Protein AF-A0AAU0WUG9-F1 (afdb_monomer)

Sequence (71 aa):
MSEWLPRAAVLVCAFGLFAAAAAWRLTHTVRQALVVLLDFLTAAALIRLADRPSWDTVTLTAVAIALRRIL

Mean predicted aligned error: 4.23 Å

Secondary structure (DSSP, 8-state):
--THHHHHHHHHHHHHHHHHHHHHHHH--HHHHHHHHHHHHHHHHHHHHHHS--HHHHHHHHHHHHHHHH-

Structure (mmCIF, N/CA/C/O backbone):
data_AF-A0AAU0WUG9-F1
#
_entry.id   AF-A0AAU0WUG9-F1
#
loop_
_atom_site.group_PDB
_atom_site.id
_atom_site.type_symbol
_atom_site.label_atom_id
_atom_site.label_alt_id
_atom_site.label_comp_id
_atom_site.label_asym_id
_atom_site.label_entity_id
_atom_site.label_seq_id
_atom_site.pdbx_PDB_ins_code
_atom_site.Cartn_x
_atom_site.Cartn_y
_atom_site.Cartn_z
_atom_site.occupancy
_atom_site.B_iso_or_equiv
_atom_site.auth_seq_id
_atom_site.auth_comp_id
_atom_site.auth_asym_id
_atom_site.auth_atom_id
_atom_site.pdbx_PDB_model_num
ATOM 1 N N . MET A 1 1 ? 12.210 7.546 -21.412 1.00 52.00 1 MET A N 1
ATOM 2 C CA . MET A 1 1 ? 11.212 7.075 -20.427 1.00 52.00 1 MET A CA 1
ATOM 3 C C . MET A 1 1 ? 11.017 8.207 -19.434 1.00 52.00 1 MET A C 1
ATOM 5 O O . MET A 1 1 ? 12.002 8.725 -18.930 1.00 52.00 1 MET A O 1
ATOM 9 N N . SER A 1 2 ? 9.797 8.720 -19.321 1.00 63.84 2 SER A N 1
ATOM 10 C CA . SER A 1 2 ? 9.453 9.984 -18.658 1.00 63.84 2 SER A CA 1
ATOM 11 C C . SER A 1 2 ? 9.857 10.021 -17.178 1.00 63.84 2 SER A C 1
ATOM 13 O O . SER A 1 2 ? 9.332 9.228 -16.403 1.00 63.84 2 SER A O 1
ATOM 15 N N . GLU A 1 3 ? 10.666 11.005 -16.758 1.00 74.56 3 GLU A N 1
ATOM 16 C CA . GLU A 1 3 ? 11.041 11.256 -15.343 1.00 74.56 3 GLU A CA 1
ATOM 17 C C . GLU A 1 3 ? 9.848 11.446 -14.379 1.00 74.56 3 GLU A C 1
ATOM 19 O O . GLU A 1 3 ? 10.007 11.560 -13.164 1.00 74.56 3 GLU A O 1
ATOM 24 N N . TRP A 1 4 ? 8.637 11.504 -14.921 1.00 84.06 4 TRP A N 1
ATOM 25 C CA . TRP A 1 4 ? 7.390 11.700 -14.205 1.00 84.06 4 TRP A CA 1
ATOM 26 C C . TRP A 1 4 ? 6.954 10.475 -13.390 1.00 84.06 4 TRP A C 1
ATOM 28 O O . TRP A 1 4 ? 6.389 10.661 -12.316 1.00 84.06 4 TRP A O 1
ATOM 38 N N . LEU A 1 5 ? 7.244 9.243 -13.831 1.00 83.25 5 LEU A N 1
ATOM 39 C CA . LEU A 1 5 ? 6.848 8.023 -13.107 1.00 83.25 5 LEU A CA 1
ATOM 40 C C . LEU A 1 5 ? 7.504 7.880 -11.720 1.00 83.25 5 LEU A C 1
ATOM 42 O O . LEU A 1 5 ? 6.776 7.681 -10.745 1.00 83.25 5 LEU A O 1
ATOM 46 N N . PRO A 1 6 ? 8.837 8.018 -11.567 1.00 83.69 6 PRO A N 1
ATOM 47 C CA . PRO A 1 6 ? 9.458 7.931 -10.247 1.00 83.69 6 PRO A CA 1
ATOM 48 C C . PRO A 1 6 ? 8.993 9.059 -9.315 1.00 83.69 6 PRO A C 1
ATOM 50 O O . PRO A 1 6 ? 8.776 8.823 -8.127 1.00 83.69 6 PRO A O 1
ATOM 53 N N . ARG A 1 7 ? 8.759 10.268 -9.846 1.00 88.81 7 ARG A N 1
ATOM 54 C CA . ARG A 1 7 ? 8.194 11.388 -9.070 1.00 88.81 7 ARG A CA 1
ATOM 55 C C . ARG A 1 7 ? 6.759 11.100 -8.628 1.00 88.81 7 ARG A C 1
ATOM 57 O O . ARG A 1 7 ? 6.426 11.342 -7.471 1.00 88.81 7 ARG A O 1
ATOM 64 N N . ALA A 1 8 ? 5.932 10.538 -9.509 1.00 86.88 8 ALA A N 1
ATOM 65 C CA . ALA A 1 8 ? 4.569 10.132 -9.182 1.00 86.88 8 ALA A CA 1
ATOM 66 C C . ALA A 1 8 ? 4.551 9.068 -8.076 1.00 86.88 8 ALA A C 1
ATOM 68 O O . ALA A 1 8 ? 3.795 9.211 -7.121 1.00 86.88 8 ALA A O 1
ATOM 69 N N . ALA A 1 9 ? 5.427 8.060 -8.140 1.00 86.56 9 ALA A N 1
ATOM 70 C CA . ALA A 1 9 ? 5.531 7.042 -7.095 1.00 86.56 9 ALA A CA 1
ATOM 71 C C . ALA A 1 9 ? 5.870 7.650 -5.719 1.00 86.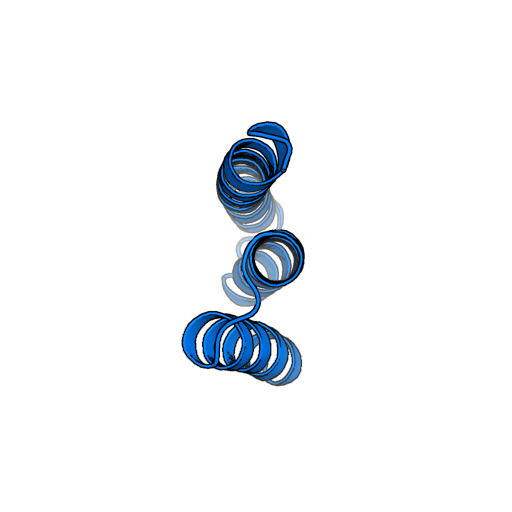56 9 ALA A C 1
ATOM 73 O O . ALA A 1 9 ? 5.252 7.294 -4.717 1.00 86.56 9 ALA A O 1
ATOM 74 N N . VAL A 1 10 ? 6.802 8.610 -5.664 1.00 89.44 10 VAL A N 1
ATOM 75 C CA . VAL A 1 10 ? 7.149 9.315 -4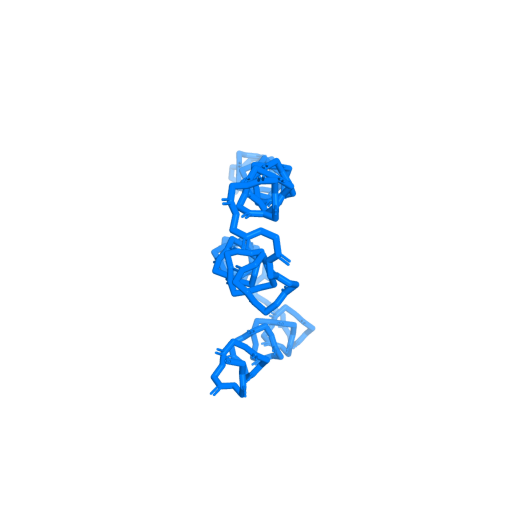.416 1.00 89.44 10 VAL A CA 1
ATOM 76 C C . VAL A 1 10 ? 5.979 10.150 -3.896 1.00 89.44 10 VAL A C 1
ATOM 78 O O . VAL A 1 10 ? 5.689 10.107 -2.700 1.00 89.44 10 VAL A O 1
ATOM 81 N N . LEU A 1 11 ? 5.277 10.872 -4.774 1.00 91.69 11 LEU A N 1
ATOM 82 C CA . LEU A 1 11 ? 4.097 11.651 -4.392 1.00 91.69 11 LEU A CA 1
ATOM 83 C C . LEU A 1 11 ? 2.994 10.751 -3.829 1.00 91.69 11 LEU A C 1
ATOM 85 O O . LEU A 1 11 ? 2.433 11.066 -2.785 1.00 91.69 11 LEU A O 1
ATOM 89 N N . VAL A 1 12 ? 2.723 9.610 -4.467 1.00 92.19 12 VAL A N 1
ATOM 90 C CA . VAL A 1 12 ? 1.735 8.630 -3.989 1.00 92.19 12 VAL A CA 1
ATOM 91 C C . VAL A 1 12 ? 2.123 8.086 -2.611 1.00 92.19 12 VAL A C 1
ATOM 93 O O . VAL A 1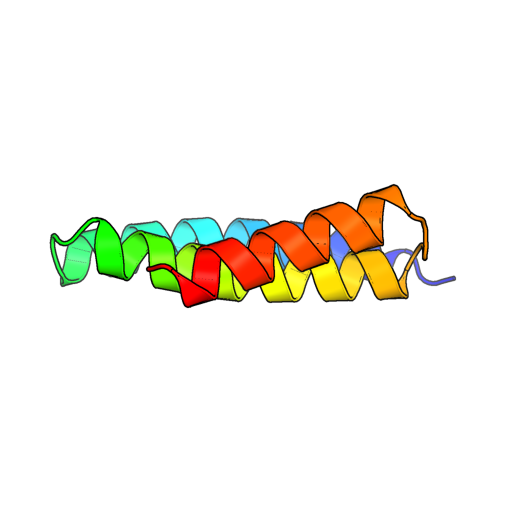 12 ? 1.265 8.015 -1.735 1.00 92.19 12 VAL A O 1
ATOM 96 N N . CYS A 1 13 ? 3.404 7.791 -2.362 1.00 91.56 13 CYS A N 1
ATOM 97 C CA . CYS A 1 13 ? 3.874 7.418 -1.022 1.00 91.56 13 CYS A CA 1
ATOM 98 C C . CYS A 1 13 ? 3.645 8.531 0.011 1.00 91.56 13 CYS A C 1
ATOM 100 O O . CYS A 1 13 ? 3.172 8.256 1.114 1.00 91.56 13 CYS A O 1
ATOM 102 N N . ALA A 1 14 ? 3.955 9.784 -0.336 1.00 92.00 14 ALA A N 1
ATOM 103 C CA . ALA A 1 14 ? 3.749 10.919 0.560 1.00 92.00 14 ALA A CA 1
ATOM 104 C C . ALA A 1 14 ? 2.260 11.097 0.896 1.00 92.00 14 ALA A C 1
ATOM 106 O O . ALA A 1 14 ? 1.901 11.174 2.071 1.00 92.00 14 ALA A O 1
ATOM 107 N N . PHE A 1 15 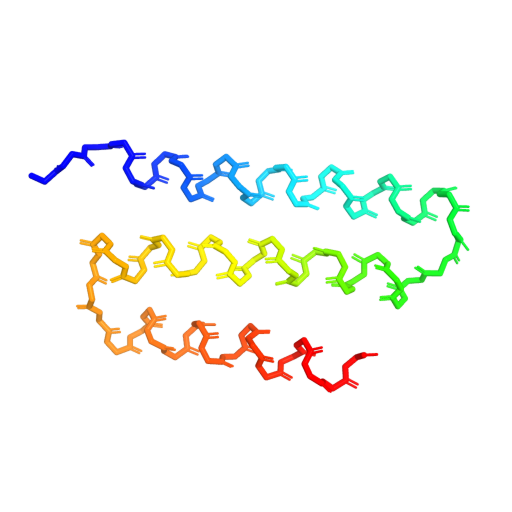? 1.383 11.080 -0.114 1.00 93.00 15 PHE A N 1
ATOM 108 C CA . PHE A 1 15 ? -0.067 11.139 0.084 1.00 93.00 15 PHE A CA 1
ATOM 109 C C . PHE A 1 15 ? -0.590 9.965 0.910 1.00 93.00 15 PHE A C 1
ATOM 111 O O . PHE A 1 15 ? -1.435 10.179 1.775 1.00 93.00 15 PHE A O 1
ATOM 118 N N . GLY A 1 16 ? -0.052 8.760 0.717 1.00 92.38 16 GLY A N 1
ATOM 119 C CA . GLY A 1 16 ? -0.385 7.598 1.536 1.00 92.38 16 GLY A CA 1
ATOM 120 C C . GLY A 1 16 ? -0.066 7.797 3.013 1.00 92.38 16 GLY A C 1
ATOM 121 O O . GLY A 1 16 ? -0.880 7.452 3.866 1.00 92.38 16 GLY A O 1
ATOM 122 N N . LEU A 1 17 ? 1.070 8.426 3.326 1.00 92.75 17 LEU A N 1
ATOM 123 C CA . LEU A 1 17 ? 1.446 8.749 4.702 1.00 92.75 17 LEU A CA 1
ATOM 124 C C . LEU A 1 17 ? 0.476 9.760 5.334 1.00 92.75 17 LEU A C 1
ATOM 126 O O . LEU A 1 17 ? 0.017 9.561 6.460 1.00 92.75 17 LEU A O 1
ATOM 130 N N . PHE A 1 18 ? 0.115 10.813 4.593 1.00 95.44 18 PHE A N 1
ATOM 131 C CA . PHE A 1 18 ? -0.873 11.799 5.042 1.00 95.44 18 PHE A CA 1
ATOM 132 C C . PHE A 1 18 ? -2.262 11.179 5.228 1.00 95.44 18 PHE A C 1
ATOM 134 O O . PHE A 1 18 ? -2.911 11.420 6.246 1.00 95.44 18 PHE A O 1
ATOM 141 N N . ALA A 1 19 ? -2.706 10.351 4.281 1.00 92.44 19 ALA A N 1
ATOM 142 C CA . ALA A 1 19 ? -3.993 9.670 4.338 1.00 92.44 19 ALA A CA 1
ATOM 143 C C . ALA A 1 19 ? -4.058 8.678 5.506 1.00 92.44 19 ALA A C 1
ATOM 145 O O . ALA A 1 19 ? -5.060 8.637 6.215 1.00 92.44 19 ALA A O 1
ATOM 146 N N . ALA A 1 20 ? -2.983 7.931 5.766 1.00 90.38 20 ALA A N 1
ATOM 147 C CA . ALA A 1 20 ? -2.892 7.020 6.902 1.00 90.38 20 ALA A CA 1
ATOM 148 C C . ALA A 1 20 ? -2.917 7.768 8.243 1.00 90.38 20 ALA A C 1
ATOM 150 O O . ALA A 1 20 ? -3.631 7.362 9.159 1.00 90.38 20 ALA A O 1
ATOM 151 N N . ALA A 1 21 ? -2.198 8.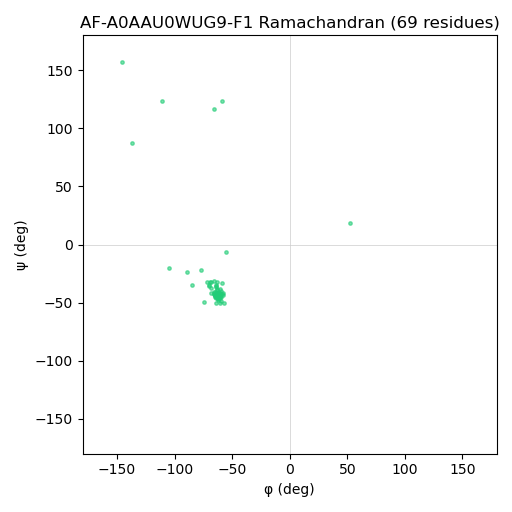891 8.352 1.00 91.44 21 ALA A N 1
ATOM 152 C CA . ALA A 1 21 ? -2.234 9.741 9.540 1.00 91.44 21 ALA A CA 1
ATOM 153 C C . ALA A 1 21 ? -3.635 10.330 9.779 1.00 91.44 21 ALA A C 1
ATOM 155 O O . ALA A 1 21 ? -4.122 10.336 10.910 1.00 91.44 21 ALA A O 1
ATOM 156 N N . ALA A 1 22 ? -4.312 10.772 8.715 1.00 93.25 22 ALA A N 1
ATOM 157 C CA . ALA A 1 22 ? -5.692 11.237 8.785 1.00 93.25 22 ALA A CA 1
ATOM 158 C C . ALA A 1 22 ? -6.652 10.107 9.194 1.00 93.25 22 ALA A C 1
ATOM 160 O O . ALA A 1 22 ? -7.453 10.286 10.109 1.00 93.25 22 ALA A O 1
ATOM 161 N N . ALA A 1 23 ? -6.535 8.922 8.589 1.00 91.69 23 ALA A N 1
ATOM 162 C CA . ALA A 1 23 ? -7.346 7.754 8.921 1.00 91.69 23 ALA A CA 1
ATOM 163 C C . ALA A 1 23 ? -7.150 7.320 10.378 1.00 91.69 23 ALA A C 1
ATOM 165 O O . ALA A 1 23 ? -8.126 7.047 11.076 1.00 91.69 23 ALA A O 1
ATOM 166 N N . TRP A 1 24 ? -5.911 7.323 10.877 1.00 91.88 24 TRP A N 1
ATOM 167 C CA . TRP A 1 24 ? -5.635 7.063 12.288 1.00 91.88 24 TRP A CA 1
ATOM 168 C C . TRP A 1 24 ? -6.296 8.103 13.190 1.00 91.88 24 TRP A C 1
ATOM 170 O O . TRP A 1 24 ? -6.931 7.742 14.175 1.00 91.88 24 TRP A O 1
ATOM 180 N N . ARG A 1 25 ? -6.211 9.387 12.832 1.00 94.00 25 ARG A N 1
ATOM 181 C CA . ARG A 1 25 ? -6.810 10.472 13.615 1.00 94.00 25 ARG A CA 1
ATOM 182 C C . ARG A 1 25 ? -8.340 10.422 13.649 1.00 94.00 25 ARG A C 1
ATOM 184 O O . ARG A 1 25 ? -8.918 10.842 14.641 1.00 94.00 25 ARG A O 1
ATOM 191 N N . LEU A 1 26 ? -8.990 9.936 12.591 1.00 94.06 26 LEU A N 1
ATOM 192 C CA . LEU A 1 26 ? -10.454 9.849 12.513 1.00 94.06 26 LEU A CA 1
ATOM 193 C C . LEU A 1 26 ? -11.011 8.579 13.163 1.00 94.06 26 LEU A C 1
ATOM 195 O O . LEU A 1 26 ? -12.098 8.598 13.728 1.00 94.06 26 LEU A O 1
ATOM 199 N N . THR A 1 27 ? -10.284 7.470 13.055 1.00 92.94 27 THR A N 1
ATOM 200 C CA . THR A 1 27 ? -10.788 6.144 13.442 1.00 92.94 27 THR A CA 1
ATOM 201 C C . THR A 1 27 ? -10.199 5.663 14.761 1.00 92.94 27 THR A C 1
ATOM 203 O O . THR A 1 27 ? -10.742 4.753 15.376 1.00 92.94 27 THR A O 1
ATOM 206 N N . HIS A 1 28 ? -9.063 6.232 15.179 1.00 88.94 28 HIS A N 1
ATOM 207 C CA . HIS A 1 28 ? -8.233 5.775 16.294 1.00 88.94 28 HIS A CA 1
ATOM 208 C C . HIS A 1 28 ? -7.843 4.288 16.222 1.00 88.94 28 HIS A C 1
ATOM 210 O O . HIS A 1 28 ? -7.391 3.710 17.209 1.00 88.94 28 HIS A O 1
ATOM 216 N N . THR A 1 29 ? -7.945 3.666 15.041 1.00 91.31 29 THR A N 1
ATOM 217 C CA . THR A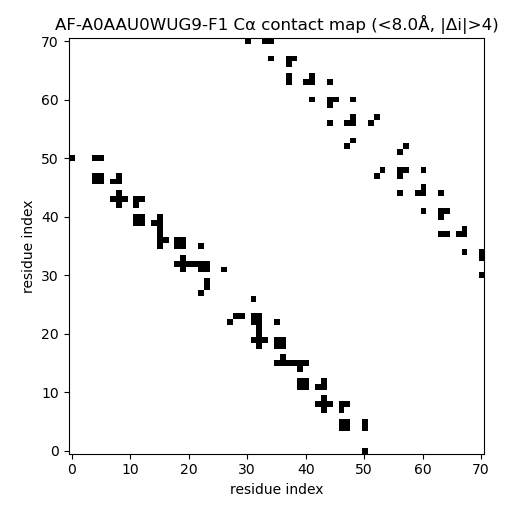 1 29 ? -7.5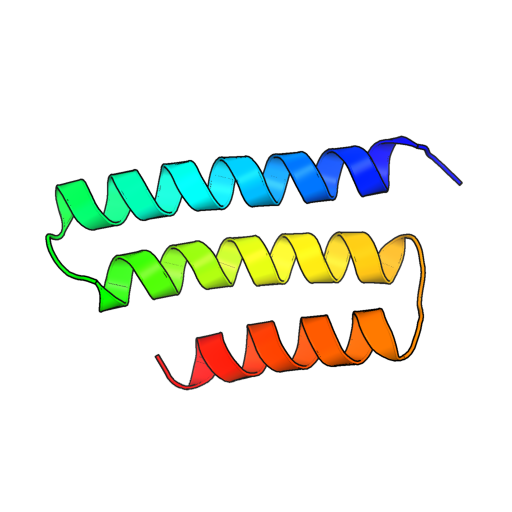65 2.268 14.828 1.00 91.31 29 THR A CA 1
ATOM 218 C C . THR A 1 29 ? -6.328 2.171 13.943 1.00 91.31 29 THR A C 1
ATOM 220 O O . THR A 1 29 ? -6.293 2.638 12.805 1.00 91.31 29 THR A O 1
ATOM 223 N N . VAL A 1 30 ? -5.288 1.516 14.461 1.00 89.81 30 VAL A N 1
ATOM 224 C CA . VAL A 1 30 ? -4.037 1.300 13.715 1.00 89.81 30 VAL A CA 1
ATOM 225 C C . VAL A 1 30 ? -4.279 0.418 12.487 1.00 89.81 30 VAL A C 1
ATOM 227 O O . VAL A 1 30 ? -3.693 0.653 11.435 1.00 89.81 30 VAL A O 1
ATOM 230 N N . ARG A 1 31 ? -5.198 -0.554 12.587 1.00 91.31 31 ARG A N 1
ATOM 231 C CA . ARG A 1 31 ? -5.552 -1.440 11.469 1.00 91.31 31 ARG A CA 1
ATOM 232 C C . ARG A 1 31 ? -6.081 -0.656 10.265 1.00 91.31 31 ARG A C 1
ATOM 234 O O . ARG A 1 31 ? -5.598 -0.880 9.162 1.00 91.31 31 ARG A O 1
ATOM 241 N N . GLN A 1 32 ? -7.028 0.268 10.453 1.00 89.56 32 GLN A N 1
ATOM 242 C CA . GLN A 1 32 ? -7.581 1.027 9.324 1.00 89.56 32 GLN A CA 1
ATOM 243 C C . GLN A 1 32 ? -6.552 1.986 8.721 1.00 89.56 32 GLN A C 1
ATOM 245 O O . GLN A 1 32 ? -6.474 2.109 7.501 1.00 89.56 32 GLN A O 1
ATOM 250 N N . ALA A 1 33 ? -5.707 2.602 9.551 1.00 90.50 33 ALA A N 1
ATOM 251 C CA . ALA A 1 33 ? -4.607 3.431 9.067 1.00 90.50 33 ALA A CA 1
ATOM 252 C C . ALA A 1 33 ? -3.600 2.635 8.215 1.00 90.50 33 ALA A C 1
ATOM 254 O O . ALA A 1 33 ? -3.184 3.104 7.156 1.00 90.50 33 ALA A O 1
ATOM 255 N N . LEU A 1 34 ? -3.249 1.414 8.639 1.00 91.12 34 LEU A N 1
ATOM 256 C CA . LEU A 1 34 ? -2.367 0.516 7.887 1.00 91.12 34 LEU A CA 1
ATOM 257 C C . LEU A 1 34 ? -2.987 0.058 6.568 1.00 91.12 34 LEU A C 1
ATOM 259 O O . LEU A 1 34 ? -2.289 0.010 5.560 1.00 91.12 34 LEU A O 1
ATOM 263 N N . VAL A 1 35 ? -4.284 -0.251 6.563 1.00 93.56 35 VAL A N 1
ATOM 264 C CA . VAL A 1 35 ? -5.025 -0.604 5.347 1.00 93.56 35 VAL A CA 1
ATOM 265 C C . VAL A 1 35 ? -4.917 0.513 4.306 1.00 93.56 35 VAL A C 1
ATOM 267 O O . VAL A 1 35 ? -4.507 0.252 3.176 1.00 93.56 35 VAL A O 1
ATOM 270 N N . VAL A 1 36 ? -5.192 1.757 4.709 1.00 92.69 36 VAL A N 1
ATOM 271 C CA . VAL A 1 36 ? -5.078 2.926 3.826 1.00 92.69 36 VAL A CA 1
ATOM 272 C C . VAL A 1 36 ? -3.641 3.101 3.337 1.00 92.69 36 VAL A C 1
ATOM 274 O O . VAL A 1 36 ? -3.416 3.286 2.144 1.00 92.69 36 VAL A O 1
ATOM 277 N N . LEU A 1 37 ? -2.653 2.997 4.231 1.00 91.75 37 LEU A N 1
ATOM 278 C CA . LEU A 1 37 ? -1.245 3.114 3.851 1.00 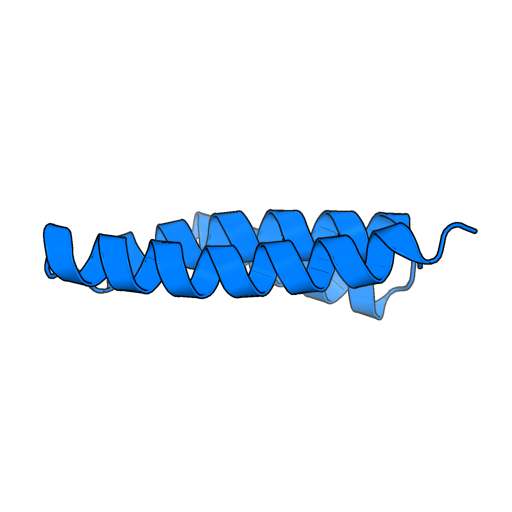91.75 37 LEU A CA 1
ATOM 279 C C . LEU A 1 37 ? -0.851 2.068 2.800 1.00 91.75 37 LEU A C 1
ATOM 281 O O . LEU A 1 37 ? -0.169 2.391 1.831 1.00 91.75 37 LEU A O 1
ATOM 285 N N . LEU A 1 38 ? -1.289 0.822 2.978 1.00 92.56 38 LEU A N 1
ATOM 286 C CA . LEU A 1 38 ? -0.966 -0.280 2.077 1.00 92.56 38 LEU A CA 1
ATOM 287 C C . LEU A 1 38 ? -1.623 -0.147 0.706 1.00 92.56 38 LEU A C 1
ATOM 289 O O . LEU A 1 38 ? -0.999 -0.530 -0.283 1.00 92.56 38 LEU A O 1
ATOM 293 N N . ASP A 1 39 ? -2.818 0.435 0.618 1.00 93.81 39 ASP A N 1
ATOM 294 C CA . ASP A 1 39 ? -3.452 0.738 -0.669 1.00 93.81 39 ASP A CA 1
ATOM 295 C C . ASP A 1 39 ? -2.601 1.742 -1.471 1.00 93.81 39 ASP A C 1
ATOM 297 O O . ASP A 1 39 ? -2.301 1.518 -2.648 1.00 93.81 39 ASP A O 1
ATOM 301 N N . PHE A 1 40 ? -2.098 2.795 -0.817 1.00 93.38 40 PHE A N 1
ATOM 302 C CA . PHE A 1 40 ? -1.193 3.761 -1.450 1.00 93.38 40 PHE A CA 1
ATOM 303 C C . PHE A 1 40 ? 0.181 3.168 -1.786 1.00 93.38 40 PHE A C 1
ATOM 305 O O . PHE A 1 40 ? 0.708 3.418 -2.871 1.00 93.38 40 PHE A O 1
ATOM 312 N N . LEU A 1 41 ? 0.764 2.359 -0.897 1.00 91.00 41 LEU A N 1
ATOM 313 C CA . LEU A 1 41 ? 2.035 1.681 -1.169 1.00 91.00 41 LEU A CA 1
ATOM 314 C C . LEU A 1 41 ? 1.911 0.693 -2.332 1.00 91.00 41 LEU A C 1
ATOM 316 O O . LEU A 1 41 ? 2.825 0.604 -3.149 1.00 91.00 41 LEU A O 1
ATOM 320 N N . THR A 1 42 ? 0.776 0.002 -2.451 1.00 93.06 42 THR A N 1
ATOM 321 C CA . THR A 1 42 ? 0.484 -0.882 -3.586 1.00 93.06 42 THR A CA 1
ATOM 322 C C . THR A 1 42 ? 0.435 -0.086 -4.888 1.00 93.06 42 THR A C 1
ATOM 324 O O . THR A 1 42 ? 1.089 -0.462 -5.860 1.00 93.06 42 THR A O 1
ATOM 327 N N . ALA A 1 43 ? -0.257 1.057 -4.905 1.00 92.25 43 ALA A N 1
ATOM 328 C CA . ALA A 1 43 ? -0.290 1.937 -6.071 1.00 92.25 43 ALA A CA 1
ATOM 329 C C . ALA A 1 43 ? 1.112 2.456 -6.449 1.00 92.25 43 ALA A C 1
ATOM 331 O O . ALA A 1 43 ? 1.507 2.386 -7.613 1.00 92.25 43 ALA A O 1
ATOM 332 N N . ALA A 1 44 ? 1.903 2.917 -5.474 1.00 90.56 44 ALA A N 1
ATOM 333 C CA . ALA A 1 44 ? 3.267 3.390 -5.708 1.00 90.56 44 ALA A CA 1
ATOM 334 C C . ALA A 1 44 ? 4.200 2.278 -6.222 1.00 90.56 44 ALA A C 1
ATOM 336 O O . ALA A 1 44 ? 5.018 2.518 -7.115 1.00 90.56 44 ALA A O 1
ATOM 337 N N . ALA A 1 45 ? 4.064 1.058 -5.694 1.00 89.81 45 ALA A N 1
ATOM 338 C CA . ALA A 1 45 ? 4.828 -0.103 -6.135 1.00 89.81 45 ALA A CA 1
ATOM 339 C C . ALA A 1 45 ? 4.504 -0.473 -7.590 1.00 89.81 45 ALA A C 1
ATOM 341 O O . ALA A 1 45 ? 5.426 -0.669 -8.379 1.00 89.81 45 ALA A O 1
ATOM 342 N N . LEU A 1 46 ? 3.223 -0.457 -7.977 1.00 91.19 46 LEU A N 1
ATOM 343 C CA . LEU A 1 46 ? 2.790 -0.689 -9.359 1.00 91.19 46 LEU A CA 1
ATOM 344 C C . LEU A 1 46 ? 3.317 0.381 -10.326 1.00 91.19 46 LEU A C 1
ATOM 346 O O . LEU A 1 46 ? 3.794 0.040 -11.407 1.00 91.19 46 LEU A O 1
ATOM 350 N N . ILE A 1 47 ? 3.301 1.661 -9.934 1.00 89.88 47 ILE A N 1
ATOM 351 C CA . ILE A 1 47 ? 3.884 2.751 -10.739 1.00 89.88 47 ILE A CA 1
ATOM 352 C C . ILE A 1 47 ? 5.384 2.513 -10.952 1.00 89.88 47 ILE A C 1
ATOM 354 O O . ILE A 1 47 ? 5.897 2.669 -12.058 1.00 89.88 47 ILE A O 1
ATOM 358 N N . ARG A 1 48 ? 6.099 2.108 -9.900 1.00 87.12 48 ARG A N 1
ATOM 359 C CA . ARG A 1 48 ? 7.540 1.845 -9.970 1.00 87.12 48 ARG A CA 1
ATOM 360 C C . ARG A 1 48 ? 7.871 0.587 -10.776 1.00 87.12 48 ARG A C 1
ATOM 362 O O . ARG A 1 48 ? 8.863 0.587 -11.499 1.00 87.12 48 ARG A O 1
ATOM 369 N N . LEU A 1 49 ? 7.029 -0.441 -10.693 1.00 89.31 49 LEU A N 1
ATOM 370 C CA . LEU A 1 49 ? 7.113 -1.645 -11.518 1.00 89.31 49 LEU A CA 1
ATOM 371 C C . LEU A 1 49 ? 6.912 -1.320 -13.007 1.00 89.31 49 LEU A C 1
ATOM 373 O O . LEU A 1 49 ? 7.614 -1.874 -13.848 1.00 89.31 49 LEU A O 1
ATOM 377 N N . ALA A 1 50 ? 6.001 -0.395 -13.325 1.00 88.25 50 ALA A N 1
ATOM 378 C CA . ALA A 1 50 ? 5.777 0.079 -14.689 1.00 88.25 50 ALA A CA 1
ATOM 379 C C . ALA A 1 50 ? 6.954 0.910 -15.240 1.00 88.25 50 ALA A C 1
ATOM 381 O O . ALA A 1 50 ? 7.222 0.858 -16.438 1.00 88.25 50 ALA A O 1
ATOM 382 N N . ASP A 1 51 ? 7.664 1.658 -14.387 1.00 87.69 51 ASP A N 1
ATOM 383 C CA . ASP A 1 51 ? 8.844 2.444 -14.786 1.00 87.69 51 ASP A CA 1
ATOM 384 C C . ASP A 1 51 ? 10.076 1.567 -15.035 1.00 87.69 51 ASP A C 1
ATOM 386 O O . ASP A 1 51 ? 10.759 1.696 -16.052 1.00 87.69 51 ASP A O 1
ATOM 390 N N . ARG A 1 52 ? 10.378 0.675 -14.084 1.00 85.06 52 ARG A N 1
ATOM 391 C CA . ARG A 1 52 ? 11.557 -0.198 -14.112 1.00 85.06 52 ARG A CA 1
ATOM 392 C C . ARG A 1 52 ? 11.181 -1.611 -13.678 1.00 85.06 52 ARG A C 1
ATOM 394 O O . ARG A 1 52 ? 11.327 -1.934 -12.496 1.00 85.06 52 ARG A O 1
ATOM 401 N N . PRO A 1 53 ? 10.746 -2.465 -14.616 1.00 85.50 53 PRO A N 1
ATOM 402 C CA . PRO A 1 53 ? 10.427 -3.847 -14.303 1.00 85.50 53 PRO A CA 1
ATOM 403 C C . PRO A 1 53 ? 11.698 -4.594 -13.882 1.00 85.50 53 PRO A C 1
ATOM 405 O O . PRO A 1 53 ? 12.643 -4.741 -14.655 1.00 85.50 53 PRO A O 1
ATOM 408 N N . SER A 1 54 ? 11.727 -5.053 -12.634 1.00 91.12 54 SER A N 1
ATOM 409 C CA . SER A 1 54 ? 12.816 -5.841 -12.054 1.00 91.12 54 SER A CA 1
ATOM 410 C C . SER A 1 54 ? 12.267 -6.852 -11.050 1.00 91.12 54 SER A C 1
ATOM 412 O O . SER A 1 54 ? 11.195 -6.654 -10.481 1.00 91.12 54 SER A O 1
ATOM 414 N N . TRP A 1 55 ? 13.007 -7.927 -10.777 1.00 93.19 55 TRP A N 1
ATOM 415 C CA . TRP A 1 55 ? 12.596 -8.902 -9.759 1.00 93.19 55 TRP A CA 1
ATOM 416 C C . TRP A 1 55 ? 12.424 -8.269 -8.370 1.00 93.19 55 TRP A C 1
ATOM 418 O O . TRP A 1 55 ? 11.495 -8.630 -7.647 1.00 93.19 55 TRP A O 1
ATOM 428 N N . ASP A 1 56 ? 13.229 -7.259 -8.035 1.00 89.44 56 ASP A N 1
ATOM 429 C CA . ASP A 1 56 ? 13.092 -6.504 -6.784 1.00 89.44 56 ASP A CA 1
ATOM 430 C C . ASP A 1 56 ? 11.770 -5.729 -6.716 1.00 89.44 56 ASP A C 1
ATOM 432 O O . ASP A 1 56 ? 11.074 -5.762 -5.700 1.00 89.44 56 ASP A O 1
ATOM 436 N N . THR A 1 57 ? 11.387 -5.041 -7.798 1.00 88.50 57 THR A N 1
ATOM 437 C CA . THR A 1 57 ? 10.129 -4.274 -7.842 1.00 88.50 57 THR A CA 1
ATOM 438 C C . THR A 1 57 ? 8.910 -5.190 -7.870 1.00 88.50 57 THR A C 1
ATOM 440 O O . THR A 1 57 ? 7.909 -4.886 -7.218 1.00 88.50 57 THR A O 1
ATOM 443 N N . VAL A 1 58 ? 9.005 -6.343 -8.536 1.00 91.88 58 VAL A N 1
ATOM 444 C CA . VAL A 1 58 ? 7.982 -7.399 -8.493 1.00 91.88 58 VAL A CA 1
ATOM 445 C C . VAL A 1 58 ? 7.805 -7.912 -7.065 1.00 91.88 58 VAL A C 1
ATOM 447 O O . VAL A 1 58 ? 6.683 -7.940 -6.561 1.00 91.88 58 VAL A O 1
ATOM 450 N N . THR A 1 59 ? 8.900 -8.261 -6.389 1.00 92.56 59 THR A N 1
ATOM 451 C CA . THR A 1 59 ? 8.865 -8.798 -5.020 1.00 92.56 59 THR A CA 1
ATOM 452 C C . THR A 1 59 ? 8.286 -7.777 -4.043 1.00 92.56 59 THR A C 1
ATOM 454 O O . THR A 1 59 ? 7.413 -8.112 -3.245 1.00 92.56 59 THR A O 1
ATOM 457 N N . LEU A 1 60 ? 8.691 -6.508 -4.152 1.00 90.44 60 LEU A N 1
ATOM 458 C CA . LEU A 1 60 ? 8.160 -5.423 -3.323 1.00 90.44 60 LEU A CA 1
ATOM 459 C C . LEU A 1 60 ? 6.653 -5.224 -3.540 1.00 90.44 60 LEU A C 1
ATOM 461 O O . LEU A 1 60 ? 5.901 -5.094 -2.574 1.00 90.44 60 LEU A O 1
ATOM 465 N N . THR A 1 61 ? 6.200 -5.250 -4.795 1.00 90.88 61 THR A N 1
ATOM 466 C CA . THR A 1 61 ? 4.774 -5.138 -5.142 1.00 90.88 61 THR A CA 1
ATOM 467 C C . THR A 1 61 ? 3.975 -6.315 -4.584 1.00 90.88 61 THR A C 1
ATOM 469 O O . THR A 1 61 ? 2.926 -6.120 -3.972 1.00 90.88 61 THR A O 1
ATOM 472 N N . ALA A 1 62 ? 4.490 -7.538 -4.732 1.00 91.62 62 ALA A N 1
ATOM 473 C CA . ALA A 1 62 ? 3.853 -8.741 -4.211 1.00 91.62 62 ALA A CA 1
ATOM 474 C C . ALA A 1 62 ? 3.722 -8.706 -2.681 1.00 91.62 62 ALA A C 1
ATOM 476 O O . ALA A 1 62 ? 2.664 -9.044 -2.153 1.00 91.62 62 ALA A O 1
ATOM 477 N N . VAL A 1 63 ? 4.757 -8.245 -1.969 1.00 92.25 63 VAL A N 1
ATOM 478 C CA . VAL A 1 63 ? 4.730 -8.089 -0.507 1.00 92.25 63 VAL A CA 1
ATOM 479 C C . VAL A 1 63 ? 3.690 -7.056 -0.078 1.00 92.25 63 VAL A C 1
ATOM 481 O O . VAL A 1 63 ? 2.925 -7.335 0.842 1.00 92.25 63 VAL A O 1
ATOM 484 N N . ALA A 1 64 ? 3.605 -5.901 -0.750 1.00 90.00 64 ALA A N 1
ATOM 485 C CA . ALA A 1 64 ? 2.603 -4.876 -0.441 1.00 90.00 64 ALA A CA 1
ATOM 486 C C . ALA A 1 64 ? 1.168 -5.416 -0.587 1.00 90.00 64 ALA A C 1
ATOM 488 O O . ALA A 1 64 ? 0.346 -5.262 0.320 1.00 90.00 64 ALA A O 1
ATOM 489 N N . ILE A 1 65 ? 0.899 -6.135 -1.681 1.00 91.19 65 ILE A N 1
ATOM 490 C CA . ILE A 1 65 ? -0.399 -6.776 -1.935 1.00 91.19 65 ILE A CA 1
ATOM 491 C C . ILE A 1 65 ? -0.683 -7.871 -0.897 1.00 91.19 65 ILE A C 1
ATOM 493 O O . ILE A 1 65 ? -1.800 -7.96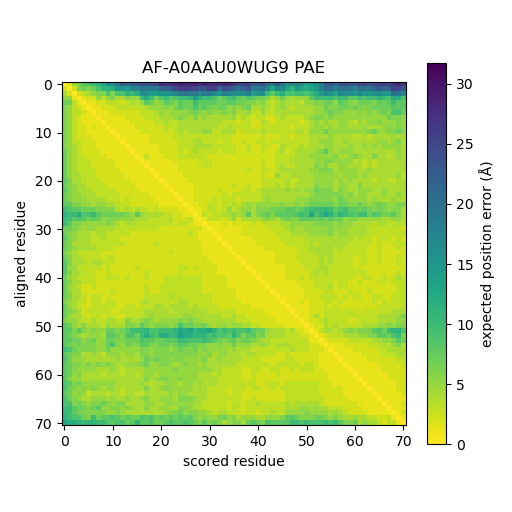9 -0.387 1.00 91.19 65 ILE A O 1
ATOM 497 N N . ALA A 1 66 ? 0.310 -8.697 -0.562 1.00 91.44 66 ALA A N 1
ATOM 498 C CA . ALA A 1 66 ? 0.157 -9.758 0.427 1.00 91.44 66 ALA A CA 1
ATOM 499 C C . ALA A 1 66 ? -0.169 -9.191 1.816 1.00 91.44 66 ALA A C 1
ATOM 501 O O . ALA A 1 66 ? -1.131 -9.637 2.439 1.00 91.44 66 ALA A O 1
ATOM 502 N N . LEU A 1 67 ? 0.562 -8.164 2.268 1.00 90.12 67 LEU A N 1
ATOM 503 C CA . LEU A 1 67 ? 0.288 -7.478 3.534 1.00 90.12 67 LEU A CA 1
ATOM 504 C C . LEU A 1 67 ? -1.129 -6.901 3.559 1.00 90.12 67 LEU A C 1
ATOM 506 O O . LEU A 1 67 ? -1.835 -7.045 4.556 1.00 90.12 67 LEU A O 1
ATOM 510 N N . ARG A 1 68 ? -1.572 -6.305 2.445 1.00 89.38 68 ARG A N 1
ATOM 511 C CA . ARG A 1 68 ? -2.918 -5.737 2.322 1.00 89.38 68 ARG A CA 1
ATOM 512 C C . ARG A 1 68 ? -4.030 -6.777 2.452 1.00 89.38 68 ARG A C 1
ATOM 514 O O . ARG A 1 68 ? -5.101 -6.436 2.943 1.00 89.38 68 ARG A O 1
ATOM 521 N N . ARG A 1 69 ? -3.795 -8.021 2.018 1.00 89.38 69 ARG A N 1
ATOM 522 C CA . ARG A 1 69 ? -4.773 -9.121 2.116 1.00 89.38 69 ARG A CA 1
ATOM 523 C C . ARG A 1 69 ? -4.885 -9.724 3.517 1.00 89.38 69 ARG A C 1
ATOM 525 O O . ARG A 1 69 ? -5.886 -10.374 3.795 1.00 89.38 69 ARG A O 1
ATOM 532 N N . ILE A 1 70 ? -3.860 -9.571 4.355 1.00 91.31 70 ILE A N 1
ATOM 533 C CA . ILE A 1 70 ? -3.809 -10.170 5.700 1.00 91.31 70 ILE A CA 1
ATOM 534 C C . ILE A 1 70 ? -4.427 -9.234 6.758 1.00 91.31 70 ILE A C 1
ATOM 536 O O . ILE A 1 70 ? -4.876 -9.694 7.811 1.00 91.31 70 ILE A O 1
ATOM 540 N N . LEU A 1 71 ? -4.453 -7.927 6.485 1.00 83.44 71 LEU A N 1
ATOM 541 C CA . LEU A 1 71 ? -5.011 -6.884 7.354 1.00 83.44 71 LEU A CA 1
ATOM 542 C C . LEU A 1 71 ? -6.486 -6.598 7.070 1.00 83.44 71 LEU A C 1
ATOM 544 O O . LEU A 1 71 ? -7.207 -6.402 8.080 1.00 83.44 71 LEU A O 1
#

pLDDT: mean 89.37, std 6.32, range [52.0, 95.44]

Radius of gyration: 12.85 Å; Cα contacts (8 Å, |Δi|>4): 75; chains: 1; bounding box: 24×22×37 Å

Foldseek 3Di:
DDPVLLVVLVVLLVVLQVVLVVQCVVPVDNVRSLLSSLVSNLVSLVSVCVVDPDPVSVVSNVVSVVVNVVD

Nearest PDB structures (foldseek):
  8gym-assembly1_4l  TM=6.836E-01  e=4.777E+00  Tetrahymena thermophila SB210
  8e9g-assembly1_J  TM=5.664E-01  e=8.021E+00  Mycolicibacterium smegmatis MC2 155

Solvent-accessible surface area (backbone atoms only — not comparable to full-atom values): 3647 Å² total; per-residue (Å²): 132,72,79,58,42,66,53,48,22,52,52,37,43,53,50,16,53,54,49,16,54,50,40,26,72,73,66,73,35,69,68,61,14,50,49,48,28,30,55,26,45,32,53,21,29,50,42,43,29,72,71,52,77,42,72,67,37,50,51,53,30,51,49,33,50,52,54,53,73,76,108